Protein AF-A0A6G3SHW0-F1 (afdb_monomer_lite)

pLDDT: mean 88.66, std 10.8, range [52.16, 98.31]

Structure (mmCIF, N/CA/C/O backbone):
data_AF-A0A6G3SHW0-F1
#
_entry.id   AF-A0A6G3SHW0-F1
#
loop_
_atom_site.group_PDB
_atom_site.id
_atom_site.type_symbol
_atom_site.label_atom_id
_atom_site.label_alt_id
_atom_site.label_comp_id
_atom_site.label_asym_id
_atom_site.label_entity_id
_atom_site.label_seq_id
_atom_site.pdbx_PDB_ins_code
_atom_site.Cartn_x
_atom_site.Cartn_y
_atom_site.Cartn_z
_atom_site.occupancy
_atom_site.B_iso_or_equiv
_atom_site.auth_seq_id
_atom_site.auth_comp_id
_atom_site.auth_asym_id
_atom_site.auth_atom_id
_atom_site.pdbx_PDB_model_num
ATOM 1 N N . VAL A 1 1 ? -19.859 37.952 44.958 1.00 61.88 1 VAL A N 1
ATOM 2 C CA . VAL A 1 1 ? -19.741 37.012 46.106 1.00 61.88 1 VAL A CA 1
ATOM 3 C C . VAL A 1 1 ? -21.040 36.245 46.351 1.00 61.88 1 VAL A C 1
ATOM 5 O O . VAL A 1 1 ? -20.977 35.029 46.480 1.00 61.88 1 VAL A O 1
ATOM 8 N N . GLU A 1 2 ? -22.207 36.900 46.342 1.00 81.25 2 GLU A N 1
ATOM 9 C CA . GLU A 1 2 ? -23.506 36.235 46.569 1.00 81.25 2 GLU A CA 1
ATOM 10 C C . GLU A 1 2 ? -23.838 35.118 45.569 1.00 81.25 2 GLU A C 1
ATOM 12 O O . GLU A 1 2 ? -24.255 34.044 45.988 1.00 81.25 2 GLU A O 1
ATOM 17 N N . LEU A 1 3 ? -23.587 35.321 44.267 1.00 82.94 3 LEU A N 1
ATOM 18 C CA . LEU A 1 3 ? -23.857 34.309 43.233 1.00 82.94 3 LEU A CA 1
ATOM 19 C C . LEU A 1 3 ? -23.122 32.985 43.503 1.00 82.94 3 LEU A C 1
ATOM 21 O O . LEU A 1 3 ? -23.743 31.930 43.520 1.00 82.94 3 LEU A O 1
ATOM 25 N N . ARG A 1 4 ? -21.813 33.045 43.781 1.00 82.69 4 ARG A N 1
ATOM 26 C CA . ARG A 1 4 ? -20.991 31.872 44.124 1.00 82.69 4 ARG A CA 1
ATOM 27 C C . ARG A 1 4 ? -21.515 31.162 45.374 1.00 82.69 4 ARG A C 1
ATOM 29 O O . ARG A 1 4 ? -21.564 29.939 45.399 1.00 82.69 4 ARG A O 1
ATOM 36 N N . ASN A 1 5 ? -21.901 31.914 46.407 1.00 85.06 5 ASN A N 1
ATOM 37 C CA . ASN A 1 5 ? -22.416 31.329 47.647 1.00 85.06 5 ASN A CA 1
ATOM 38 C C . ASN A 1 5 ? -23.759 30.617 47.416 1.00 85.06 5 ASN A C 1
ATOM 40 O O . ASN A 1 5 ? -23.917 29.492 47.876 1.00 85.06 5 ASN A O 1
ATOM 44 N N . ARG A 1 6 ? -24.670 31.226 46.644 1.00 88.00 6 ARG A N 1
ATOM 45 C CA . ARG A 1 6 ? -25.955 30.620 46.259 1.00 88.00 6 ARG A CA 1
ATOM 46 C C . ARG A 1 6 ? -25.776 29.378 45.389 1.00 88.00 6 ARG A C 1
ATOM 48 O O . ARG A 1 6 ? -26.471 28.392 45.591 1.00 88.00 6 ARG A O 1
ATOM 55 N N . LEU A 1 7 ? -24.835 29.407 44.444 1.00 87.00 7 LEU A N 1
ATOM 56 C CA . LEU A 1 7 ? -24.515 28.242 43.618 1.00 87.00 7 LEU A CA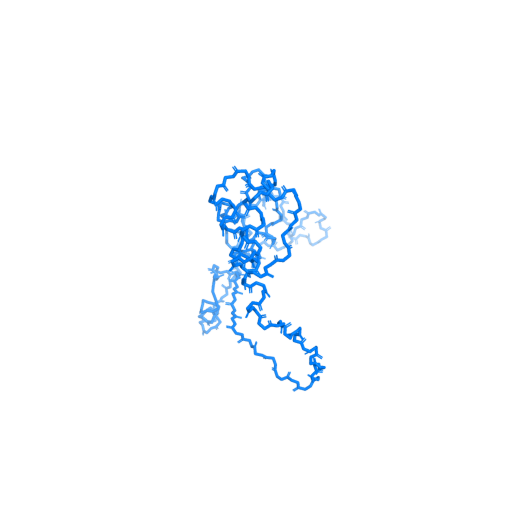 1
ATOM 57 C C . LEU A 1 7 ? -23.928 27.112 44.462 1.00 87.00 7 LEU A C 1
ATOM 59 O O . LEU A 1 7 ? -24.370 25.981 44.326 1.00 87.00 7 LEU A O 1
ATOM 63 N N . ARG A 1 8 ? -23.000 27.407 45.378 1.00 85.44 8 ARG A N 1
ATOM 64 C CA . ARG A 1 8 ? -22.451 26.416 46.314 1.00 85.44 8 ARG A CA 1
ATOM 65 C C . ARG A 1 8 ? -23.540 25.775 47.174 1.00 85.44 8 ARG A C 1
ATOM 67 O O . ARG A 1 8 ? -23.519 24.570 47.372 1.00 85.44 8 ARG A O 1
ATOM 74 N N . GLU A 1 9 ? -24.480 26.568 47.676 1.00 89.31 9 GLU A N 1
ATOM 75 C CA . GLU A 1 9 ? -25.600 26.073 48.483 1.00 89.31 9 GLU A CA 1
ATOM 76 C C . GLU A 1 9 ? -26.558 25.193 47.667 1.00 89.31 9 GLU A C 1
ATOM 78 O O . GLU A 1 9 ? -26.961 24.136 48.135 1.00 89.31 9 GLU A O 1
ATOM 83 N N . ALA A 1 10 ? -26.864 25.581 46.426 1.00 87.25 10 ALA A N 1
ATOM 84 C CA . ALA A 1 10 ? -27.758 24.820 45.555 1.00 87.25 10 ALA A CA 1
ATOM 85 C C . ALA A 1 10 ? -27.124 23.547 44.962 1.00 87.25 10 ALA A C 1
ATOM 87 O O . ALA A 1 10 ? -27.845 22.610 44.634 1.00 87.25 10 ALA A O 1
ATOM 88 N N . THR A 1 11 ? -25.800 23.523 44.781 1.00 85.06 11 THR A N 1
ATOM 89 C CA . THR A 1 11 ? -25.087 22.436 44.078 1.00 85.06 11 THR A CA 1
ATOM 90 C C . THR A 1 11 ? -24.276 21.525 44.995 1.00 85.06 11 THR A C 1
ATOM 92 O O . THR A 1 11 ? -23.943 20.417 44.596 1.00 85.06 11 THR A O 1
ATOM 95 N N . GLY A 1 12 ? -23.916 21.975 46.201 1.00 83.56 12 GLY A N 1
ATOM 96 C CA . GLY A 1 12 ? -23.005 21.256 47.100 1.00 83.56 12 GLY A CA 1
ATOM 97 C C . GLY A 1 12 ? -21.527 21.273 46.674 1.00 83.56 12 GLY A C 1
ATOM 98 O O . GLY A 1 12 ? -20.680 20.772 47.413 1.00 83.56 12 GLY A O 1
ATOM 99 N N . LEU A 1 13 ? -21.190 21.876 45.527 1.00 85.56 13 LEU A N 1
ATOM 100 C CA . LEU A 1 13 ? -19.836 21.880 44.963 1.00 85.56 13 LEU A CA 1
ATOM 101 C C . LEU A 1 13 ? -18.905 22.886 45.660 1.00 85.56 13 LEU A C 1
ATOM 103 O O . LEU A 1 13 ? -19.304 23.994 46.033 1.00 85.56 13 LEU A O 1
ATOM 107 N N . LYS A 1 14 ? -17.616 22.547 45.787 1.00 84.94 14 LYS A N 1
ATOM 108 C CA . LYS A 1 14 ? -16.583 23.474 46.287 1.00 84.94 14 LYS A CA 1
ATOM 109 C C . LYS A 1 14 ? -16.142 24.432 45.178 1.00 84.94 14 LYS A C 1
ATOM 111 O O . LYS A 1 14 ? -15.153 24.205 44.499 1.00 84.94 14 LYS A O 1
ATOM 116 N N . LEU A 1 15 ? -16.870 25.535 45.027 1.00 85.19 15 LEU A N 1
ATOM 117 C CA . LEU A 1 15 ? -16.622 26.506 43.958 1.00 85.19 15 LEU A CA 1
ATOM 118 C C . LEU A 1 15 ? -15.471 27.488 44.278 1.00 85.19 15 LEU A C 1
ATOM 120 O O . LEU A 1 15 ? -15.489 28.105 45.355 1.00 85.19 15 LEU A O 1
ATOM 124 N N . PRO A 1 16 ? -14.517 27.711 43.348 1.00 84.56 16 PRO A N 1
ATOM 125 C CA . PRO A 1 16 ? -13.401 28.628 43.554 1.00 84.56 16 PRO A CA 1
ATOM 126 C C . PRO A 1 16 ? -13.863 30.091 43.649 1.00 84.56 16 PRO A C 1
ATOM 128 O O . PRO A 1 16 ? -14.899 30.485 43.100 1.00 84.56 16 PRO A O 1
ATOM 131 N N . PRO A 1 17 ? -13.110 30.955 44.353 1.00 83.44 17 PRO A N 1
ATOM 132 C CA . PRO A 1 17 ? -13.479 32.356 44.515 1.00 83.44 17 PRO A CA 1
ATOM 133 C C . PRO A 1 17 ? -13.387 33.171 43.217 1.00 83.44 17 PRO A C 1
ATOM 135 O O . PRO A 1 17 ? -14.028 34.218 43.136 1.00 83.44 17 PRO A O 1
ATOM 138 N N . THR A 1 18 ? -12.650 32.676 42.221 1.00 88.25 18 THR A N 1
ATOM 139 C CA . THR A 1 18 ? -12.423 33.292 40.906 1.00 88.25 18 THR A CA 1
ATOM 140 C C . THR A 1 18 ? -13.447 32.887 39.845 1.00 88.25 18 THR A C 1
ATOM 142 O O . THR A 1 18 ? -13.432 33.443 38.757 1.00 88.25 18 THR A O 1
ATOM 145 N N . LEU A 1 19 ? -14.406 32.015 40.178 1.00 86.44 19 LEU A N 1
ATOM 146 C CA . LEU A 1 19 ? -15.365 31.391 39.253 1.00 86.44 19 LEU A CA 1
ATOM 147 C C . LEU A 1 19 ? -16.040 32.350 38.252 1.00 86.44 19 LEU A C 1
ATOM 149 O O . LEU A 1 19 ? -16.234 32.001 37.095 1.00 86.44 19 LEU A O 1
ATOM 153 N N . VAL A 1 20 ? -16.407 33.562 38.678 1.00 83.44 20 VAL A N 1
ATOM 154 C CA . VAL A 1 20 ? -17.072 34.547 37.799 1.00 83.44 20 VAL A CA 1
ATOM 155 C C . VAL A 1 20 ? -16.100 35.184 36.797 1.00 83.44 20 VAL A C 1
ATOM 157 O O . VAL A 1 20 ? -16.524 35.639 35.740 1.00 83.44 20 VAL A O 1
ATOM 160 N N . PHE A 1 21 ? -14.807 35.219 37.115 1.00 83.56 21 PHE A N 1
ATOM 161 C CA . PHE A 1 21 ? -13.761 35.712 36.221 1.00 83.56 21 PHE A CA 1
ATOM 162 C C . PHE A 1 21 ? -13.328 34.638 35.224 1.00 83.56 21 PHE A C 1
ATOM 164 O O . PHE A 1 21 ? -13.155 34.943 34.048 1.00 83.56 21 PHE A O 1
ATOM 171 N N . ASP A 1 22 ? -13.228 33.390 35.680 1.00 84.62 22 ASP A N 1
ATOM 172 C CA . ASP A 1 22 ? -12.820 32.257 34.842 1.00 84.62 22 ASP A CA 1
ATOM 173 C C . ASP A 1 22 ? -13.936 31.858 33.858 1.00 84.62 22 ASP A C 1
ATOM 175 O O . ASP A 1 22 ? -13.676 31.449 32.726 1.00 84.62 22 ASP A O 1
ATOM 179 N N . TYR A 1 23 ? -15.198 32.053 34.260 1.00 88.81 23 TYR A N 1
ATOM 180 C CA . TYR A 1 23 ? -16.385 31.701 33.481 1.00 88.81 23 TYR A CA 1
ATOM 181 C C . TYR A 1 23 ? -17.344 32.900 33.369 1.00 88.81 23 TYR A C 1
ATOM 183 O O . TYR A 1 23 ? -18.402 32.929 34.006 1.00 88.81 23 TYR A O 1
ATOM 191 N N . PRO A 1 24 ? -17.002 33.906 32.540 1.00 88.00 24 PRO A N 1
ATOM 192 C CA . PRO A 1 24 ? -17.648 35.220 32.556 1.00 88.00 24 PRO A CA 1
ATOM 193 C C . PRO A 1 24 ? -19.046 35.251 31.926 1.00 88.00 24 PRO A C 1
ATOM 195 O O . PRO A 1 24 ? -19.712 36.284 31.966 1.00 88.00 24 PRO A O 1
ATOM 198 N N . SER A 1 25 ? -19.514 34.143 31.339 1.00 91.19 25 SER A N 1
ATOM 199 C CA . SER A 1 25 ? -20.871 34.044 30.796 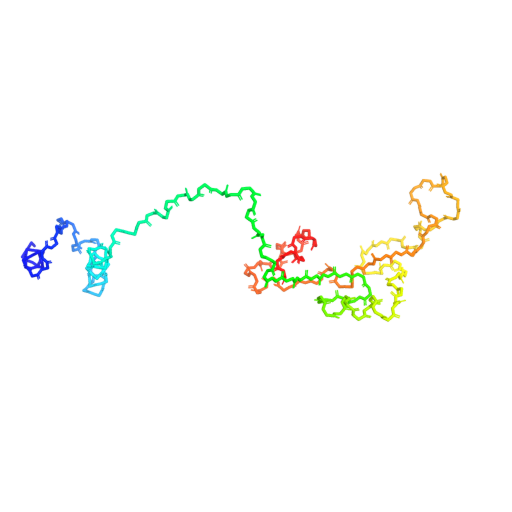1.00 91.19 25 SER A CA 1
ATOM 200 C C . SER A 1 25 ? -21.680 32.951 31.499 1.00 91.19 25 SER A C 1
ATOM 202 O O . SER A 1 25 ? -21.126 31.896 31.822 1.00 91.19 25 SER A O 1
ATOM 204 N N . PRO A 1 26 ? -23.005 33.140 31.673 1.00 86.56 26 PRO A N 1
ATOM 205 C CA . PRO A 1 26 ? -23.869 32.133 32.292 1.00 86.56 26 PRO A CA 1
ATOM 206 C C . PRO A 1 26 ? -23.790 30.765 31.610 1.00 86.56 26 PRO A C 1
ATOM 208 O O . PRO A 1 26 ? -23.870 29.736 32.271 1.00 86.56 26 PRO A O 1
ATOM 211 N N . LEU A 1 27 ? -23.608 30.749 30.287 1.00 89.50 27 LEU A N 1
ATOM 212 C CA . LEU A 1 27 ? -23.570 29.525 29.494 1.00 89.50 27 LEU A CA 1
ATOM 213 C C . LEU A 1 27 ? -22.255 28.761 29.694 1.00 89.50 27 LEU A C 1
ATOM 215 O O . LEU A 1 27 ? -22.268 27.543 29.857 1.00 89.50 27 LEU A O 1
ATOM 219 N N . VAL A 1 28 ? -21.128 29.476 29.735 1.00 88.56 28 VAL A N 1
ATOM 220 C CA . VAL A 1 28 ? -19.820 28.885 30.051 1.00 88.56 28 VAL A CA 1
ATOM 221 C C . VAL A 1 28 ? -19.814 28.357 31.489 1.00 88.56 28 VAL A C 1
ATOM 223 O O . VAL A 1 28 ? -19.392 27.227 31.719 1.00 88.56 28 VAL A O 1
ATOM 226 N N . LEU A 1 29 ? -20.379 29.114 32.432 1.00 89.25 29 LEU A N 1
ATOM 227 C CA . LEU A 1 29 ? -20.505 28.685 33.821 1.00 89.25 29 LEU A CA 1
ATOM 228 C C . LEU A 1 29 ? -21.403 27.445 33.975 1.00 89.25 29 LEU A C 1
ATOM 230 O O . LEU A 1 29 ? -21.065 26.530 34.719 1.00 89.25 29 LEU A O 1
ATOM 234 N N . ALA A 1 30 ? -22.523 27.372 33.255 1.00 89.31 30 ALA A N 1
ATOM 235 C CA . ALA A 1 30 ? -23.410 26.209 33.289 1.00 89.31 30 ALA A CA 1
ATOM 236 C C . ALA A 1 30 ? -22.748 24.940 32.728 1.00 89.31 30 ALA A C 1
ATOM 238 O O . ALA A 1 30 ? -22.987 23.850 33.244 1.00 89.31 30 ALA A O 1
ATOM 239 N N . ARG A 1 31 ? -21.908 25.068 31.691 1.00 88.06 31 ARG A N 1
ATOM 240 C CA . ARG A 1 31 ? -21.121 23.942 31.160 1.00 88.06 31 ARG A CA 1
ATOM 241 C C . ARG A 1 31 ? -20.075 23.466 32.159 1.00 88.06 31 ARG A C 1
ATOM 243 O O . ARG A 1 31 ? -19.970 22.266 32.367 1.00 88.06 31 ARG A O 1
ATOM 250 N N . TYR A 1 32 ? -19.364 24.398 32.790 1.00 87.12 32 TYR A N 1
ATOM 251 C CA . TYR A 1 32 ? -18.400 24.079 33.839 1.00 87.12 32 T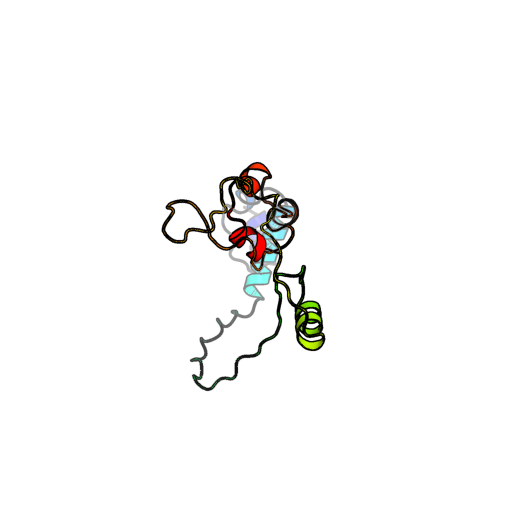YR A CA 1
ATOM 252 C C . TYR A 1 32 ? -19.062 23.312 34.994 1.00 87.12 32 TYR A C 1
ATOM 254 O O . TYR A 1 32 ? -18.630 22.218 35.335 1.00 87.12 32 TYR A O 1
ATOM 262 N N . LEU A 1 33 ? -20.186 23.819 35.515 1.00 88.88 33 LEU A N 1
ATOM 263 C CA . LEU A 1 33 ? -20.919 23.150 36.593 1.00 88.88 33 LEU A CA 1
ATOM 264 C C . LEU A 1 33 ? -21.433 21.760 36.189 1.00 88.88 33 LEU A C 1
ATOM 266 O O . LEU A 1 33 ? -21.468 20.871 37.029 1.00 88.88 33 LEU A O 1
ATOM 270 N N . ARG A 1 34 ? -21.824 21.557 34.923 1.00 87.69 34 ARG A N 1
ATOM 271 C CA . ARG A 1 34 ? -22.228 20.236 34.418 1.00 87.69 34 ARG A CA 1
ATOM 272 C C . ARG A 1 34 ? -21.066 19.241 34.425 1.00 87.69 34 ARG A C 1
ATOM 274 O O . ARG A 1 34 ? -21.269 18.129 34.884 1.00 87.69 34 ARG A O 1
ATOM 281 N N . GLY A 1 35 ? -19.876 19.657 33.988 1.00 83.62 35 GLY A N 1
ATOM 282 C CA . GLY A 1 35 ? -18.678 18.811 34.031 1.00 83.62 35 GLY A CA 1
ATOM 283 C C . GLY A 1 35 ? -18.322 18.376 35.454 1.00 83.62 35 GLY A C 1
ATOM 284 O O . GLY A 1 35 ? -18.082 17.201 35.687 1.00 83.62 35 GLY A O 1
ATOM 285 N N . GLU A 1 36 ? -18.405 19.290 36.422 1.00 85.56 36 GLU A N 1
ATOM 286 C CA . GLU A 1 36 ? -18.169 18.973 37.840 1.00 85.56 36 GLU A CA 1
ATOM 287 C C . GLU A 1 36 ? -19.197 17.972 38.399 1.00 85.56 36 GLU A C 1
ATOM 289 O O . GLU A 1 36 ? -18.864 17.128 39.225 1.00 85.56 36 GLU A O 1
ATOM 294 N N . PHE A 1 37 ? -20.457 18.028 37.951 1.00 82.06 37 PHE A N 1
ATOM 295 C CA . PHE A 1 37 ? -21.457 17.021 38.322 1.00 82.06 37 PHE A CA 1
ATOM 296 C C . PHE A 1 37 ? -21.221 15.673 37.642 1.00 82.06 37 PHE A C 1
ATOM 298 O O . PHE A 1 37 ? -21.426 14.644 38.281 1.00 82.06 37 PHE A O 1
ATOM 305 N N . ASP A 1 38 ? -20.797 15.675 36.379 1.00 75.62 38 ASP A N 1
ATOM 306 C CA . ASP A 1 38 ? -20.491 14.456 35.633 1.00 75.62 38 ASP A CA 1
ATOM 307 C C . ASP A 1 38 ? -19.244 13.755 36.206 1.00 75.62 38 ASP A C 1
ATOM 309 O O . ASP A 1 38 ? -19.221 12.531 36.264 1.00 75.62 38 ASP A O 1
ATOM 313 N N . GLU A 1 39 ? -18.257 14.495 36.725 1.00 66.75 39 GLU A N 1
ATOM 314 C CA . GLU A 1 39 ? -17.096 13.934 37.439 1.00 66.75 39 GLU A CA 1
ATOM 315 C C . GLU A 1 39 ? -17.457 13.344 38.810 1.00 66.75 39 GLU A C 1
ATOM 317 O O . GLU A 1 39 ? -16.886 12.337 39.217 1.00 66.75 39 GLU A O 1
ATOM 322 N N . VAL A 1 40 ? -18.425 13.933 39.521 1.00 61.88 40 VAL A N 1
ATOM 323 C CA . VAL A 1 40 ? -18.921 13.397 40.804 1.00 61.88 40 VAL A CA 1
ATOM 324 C C . VAL A 1 40 ? -19.871 12.207 40.597 1.00 61.88 40 VAL A C 1
ATOM 326 O O . VAL A 1 40 ? -19.987 11.351 41.473 1.00 61.88 40 VAL A O 1
ATOM 329 N N . ALA A 1 41 ? -20.575 12.159 39.461 1.00 58.81 41 ALA A N 1
ATOM 330 C CA . ALA A 1 41 ? -21.501 11.085 39.098 1.00 58.81 41 ALA A CA 1
ATOM 331 C C . ALA A 1 41 ? -20.836 9.940 38.323 1.00 58.81 41 ALA A C 1
ATOM 333 O O . ALA A 1 41 ? -21.398 8.843 38.262 1.00 58.81 41 ALA A O 1
ATOM 334 N N . ALA A 1 42 ? -19.661 10.173 37.739 1.00 52.59 42 ALA A N 1
ATOM 335 C CA . ALA A 1 42 ? -18.847 9.105 37.200 1.00 52.59 42 ALA A CA 1
ATOM 336 C C . ALA A 1 42 ? -18.466 8.178 38.366 1.00 52.59 42 ALA A C 1
ATOM 338 O O . ALA A 1 42 ? -17.876 8.650 39.343 1.00 52.59 42 ALA A O 1
ATOM 339 N N . PRO A 1 43 ? -18.779 6.867 38.311 1.00 55.84 43 PRO A N 1
ATOM 340 C CA . PRO A 1 43 ? -18.042 5.936 39.152 1.00 55.84 43 PRO A CA 1
ATOM 341 C C . PRO A 1 43 ? -16.561 6.193 38.870 1.00 55.84 43 PRO A C 1
ATOM 343 O O . PRO A 1 43 ? -16.219 6.411 37.703 1.00 55.84 43 PRO A O 1
ATOM 346 N N . GLU A 1 44 ? -15.710 6.220 39.905 1.00 53.25 44 GLU A N 1
ATOM 347 C CA . GLU A 1 44 ? -14.260 6.140 39.713 1.00 53.25 44 GLU A CA 1
ATOM 348 C C . GLU A 1 44 ? -14.046 5.063 38.660 1.00 53.25 44 GLU A C 1
ATOM 350 O O . GLU A 1 44 ? -14.365 3.897 38.900 1.00 53.25 44 GLU A O 1
ATOM 355 N N . ALA A 1 45 ? -13.671 5.476 37.447 1.00 52.16 45 ALA A N 1
ATOM 356 C CA . ALA A 1 45 ? -13.452 4.540 36.373 1.00 52.16 45 ALA A CA 1
ATOM 357 C C . ALA A 1 45 ? -12.322 3.669 36.892 1.00 52.16 45 ALA A C 1
ATOM 359 O O . ALA A 1 45 ? -11.194 4.148 37.023 1.00 52.16 45 ALA A O 1
ATOM 360 N N . GLU A 1 46 ? -12.656 2.442 37.297 1.00 53.91 46 GLU A N 1
ATOM 361 C CA . GLU A 1 46 ? -11.676 1.445 37.669 1.00 53.91 46 GLU A CA 1
ATOM 362 C C . GLU A 1 46 ? -10.711 1.407 36.497 1.00 53.91 46 GLU A C 1
ATOM 364 O O . GLU A 1 46 ? -11.061 0.968 35.399 1.00 53.91 46 GLU A O 1
ATOM 369 N N . THR A 1 47 ? -9.522 1.975 36.703 1.00 56.03 47 THR A N 1
ATOM 370 C CA . THR A 1 47 ? -8.406 1.810 35.784 1.00 56.03 47 THR A CA 1
ATOM 371 C C . THR A 1 47 ? -8.361 0.313 35.528 1.00 56.03 47 THR A C 1
ATOM 373 O O . THR A 1 47 ? -8.192 -0.413 36.514 1.00 56.03 47 THR A O 1
ATOM 376 N N . PRO A 1 48 ? -8.611 -0.170 34.294 1.00 61.09 48 PRO A N 1
ATOM 377 C CA . PRO A 1 48 ? -8.709 -1.597 34.061 1.00 61.09 48 PRO A CA 1
ATOM 378 C C . PRO A 1 48 ? -7.419 -2.194 34.593 1.00 61.09 48 PRO A C 1
ATOM 380 O O . PRO A 1 48 ? -6.328 -1.803 34.166 1.00 61.09 48 PRO A O 1
ATOM 383 N N . ALA A 1 49 ? -7.546 -3.034 35.623 1.00 61.97 49 ALA A N 1
ATOM 384 C CA . ALA A 1 49 ? -6.399 -3.696 36.206 1.00 61.97 49 ALA A CA 1
ATOM 385 C C . ALA A 1 49 ? -5.678 -4.372 35.044 1.00 61.97 49 ALA A C 1
ATOM 387 O O . ALA A 1 49 ? -6.313 -5.095 34.275 1.00 61.97 49 ALA A O 1
ATOM 388 N N . ALA A 1 50 ? -4.392 -4.062 34.865 1.00 62.28 50 ALA A N 1
ATOM 389 C CA . ALA A 1 50 ? -3.596 -4.661 33.810 1.00 62.28 50 ALA A CA 1
ATOM 390 C C . ALA A 1 50 ? -3.624 -6.175 34.028 1.00 62.28 50 ALA A C 1
ATOM 392 O O . ALA A 1 50 ? -2.971 -6.697 34.934 1.00 62.28 50 ALA A O 1
ATOM 393 N N . VAL A 1 51 ? -4.461 -6.860 33.254 1.00 67.94 51 VAL A N 1
ATOM 394 C CA . VAL A 1 51 ? -4.555 -8.311 33.282 1.00 67.94 51 VAL A CA 1
ATOM 395 C C . VAL A 1 51 ? -3.208 -8.796 32.769 1.00 67.94 51 VAL A C 1
ATOM 397 O O . VAL A 1 51 ? -2.759 -8.363 31.706 1.00 67.94 51 VAL A O 1
ATOM 400 N N . ALA A 1 52 ? -2.510 -9.611 33.558 1.00 70.12 52 ALA A N 1
ATOM 401 C CA . ALA A 1 52 ? -1.288 -10.239 33.083 1.00 70.12 52 ALA A CA 1
ATOM 402 C C . ALA A 1 52 ? -1.657 -11.056 31.839 1.00 70.12 52 ALA A C 1
ATOM 404 O O . ALA A 1 52 ? -2.502 -11.944 31.936 1.00 70.12 52 ALA A O 1
ATOM 405 N N . ALA A 1 53 ? -1.085 -10.696 30.688 1.00 72.38 53 ALA A N 1
ATOM 406 C CA . ALA A 1 53 ? -1.354 -11.385 29.435 1.00 72.38 53 ALA A CA 1
ATOM 407 C C . ALA A 1 53 ? -0.945 -12.854 29.583 1.00 72.38 53 ALA A C 1
ATOM 409 O O . ALA A 1 53 ? 0.199 -13.146 29.947 1.00 72.38 53 ALA A O 1
ATOM 410 N N . ASP A 1 54 ? -1.888 -13.759 29.337 1.00 84.00 54 ASP A N 1
ATOM 411 C CA . ASP A 1 54 ? -1.592 -15.179 29.238 1.00 84.00 54 ASP A CA 1
ATOM 412 C C . ASP A 1 54 ? -0.827 -15.404 27.930 1.00 84.00 54 ASP A C 1
ATOM 414 O O . ASP A 1 54 ? -1.262 -14.996 26.854 1.00 84.00 54 ASP A O 1
ATOM 418 N N . THR A 1 55 ? 0.350 -16.021 28.012 1.00 86.50 55 THR A N 1
ATOM 419 C CA . THR A 1 55 ? 1.160 -16.321 26.827 1.00 86.50 55 THR A CA 1
ATOM 420 C C . THR A 1 55 ? 0.482 -17.315 25.888 1.00 86.50 55 THR A C 1
ATOM 422 O O . THR A 1 55 ? 0.838 -17.352 24.712 1.00 86.50 55 THR A O 1
ATOM 425 N N . ASP A 1 56 ? -0.491 -18.080 26.388 1.00 90.44 56 ASP A N 1
ATOM 426 C CA . ASP A 1 56 ? -1.293 -19.015 25.599 1.00 90.44 56 ASP A CA 1
ATOM 427 C C . ASP A 1 56 ? -2.632 -18.405 25.131 1.00 90.44 56 ASP A C 1
ATOM 429 O O . ASP A 1 56 ? -3.486 -19.115 24.593 1.00 90.44 56 ASP A O 1
ATOM 433 N N . GLU A 1 57 ? -2.831 -17.090 25.292 1.00 91.75 57 GLU A N 1
ATOM 434 C CA . GLU A 1 57 ? -4.043 -16.405 24.837 1.00 91.75 57 GLU A CA 1
ATOM 435 C C . GLU A 1 57 ? -4.133 -16.375 23.295 1.00 91.75 57 GLU A C 1
ATOM 437 O O . GLU A 1 57 ? -3.248 -15.835 22.621 1.00 91.75 57 GLU A O 1
ATOM 442 N N . PRO A 1 58 ? -5.212 -16.911 22.690 1.00 91.88 58 PRO A N 1
ATOM 443 C CA . PRO A 1 58 ? -5.402 -16.840 21.245 1.00 91.88 58 PRO A CA 1
ATOM 444 C C . PRO A 1 58 ? -5.622 -15.400 20.758 1.00 91.88 58 PRO A C 1
ATOM 446 O O . PRO A 1 58 ? -6.511 -14.700 21.241 1.00 91.88 58 PRO A O 1
ATOM 449 N N . LEU A 1 59 ? -4.881 -14.979 19.727 1.00 91.38 59 LEU A N 1
ATOM 450 C CA . LEU A 1 59 ? -5.052 -13.664 19.101 1.00 91.38 59 LEU A CA 1
ATOM 451 C C . LEU A 1 59 ? -6.061 -13.719 17.951 1.00 91.38 59 LEU A C 1
ATOM 453 O O . LEU A 1 59 ? -5.898 -14.468 16.985 1.00 91.38 59 LEU A O 1
ATOM 457 N N . ALA A 1 60 ? -7.091 -12.880 18.029 1.00 95.50 60 ALA A N 1
ATOM 458 C CA . ALA A 1 60 ? -8.081 -12.745 16.971 1.00 95.50 60 ALA A CA 1
ATOM 459 C C . ALA A 1 60 ? -7.589 -11.801 15.861 1.00 95.50 60 ALA A C 1
ATOM 461 O O . ALA A 1 60 ? -7.279 -10.636 16.108 1.00 95.50 60 ALA A O 1
ATOM 462 N N . ILE A 1 61 ? -7.595 -12.279 14.615 1.00 95.44 61 ILE A N 1
ATOM 463 C CA . ILE A 1 61 ? -7.435 -11.431 13.426 1.00 95.44 61 ILE A CA 1
ATOM 464 C C . ILE A 1 61 ? -8.823 -10.906 13.051 1.00 95.44 61 ILE A C 1
ATOM 466 O O . ILE A 1 61 ? -9.656 -11.652 12.543 1.00 95.44 61 ILE A O 1
ATOM 470 N N . VAL A 1 62 ? -9.086 -9.629 13.333 1.00 96.88 62 VAL A N 1
ATOM 471 C CA . VAL A 1 62 ? -10.419 -9.013 13.159 1.00 96.88 62 VAL A CA 1
ATOM 472 C C . VAL A 1 62 ? -10.587 -8.244 11.845 1.00 96.88 62 VAL A C 1
ATOM 474 O O . VAL A 1 62 ? -11.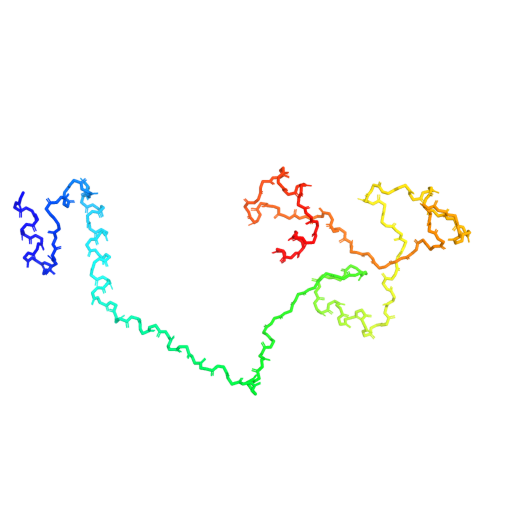700 -7.858 11.499 1.00 96.88 62 VAL A O 1
ATOM 477 N N . GLY A 1 63 ? -9.501 -8.020 11.104 1.00 96.44 63 GLY A N 1
ATOM 478 C CA . GLY A 1 63 ? -9.515 -7.281 9.845 1.00 96.44 63 GLY A CA 1
ATOM 479 C C . GLY A 1 63 ? -8.232 -7.483 9.046 1.00 96.44 63 GLY A C 1
ATOM 480 O O . GLY A 1 63 ? -7.201 -7.867 9.596 1.00 96.44 63 GLY A O 1
ATOM 481 N N . MET A 1 64 ? -8.315 -7.244 7.737 1.00 96.88 64 MET A N 1
ATOM 482 C CA . MET A 1 64 ? -7.202 -7.352 6.794 1.00 96.88 64 MET A CA 1
ATOM 483 C C . MET A 1 64 ? -7.350 -6.288 5.703 1.00 96.88 64 MET A C 1
ATOM 485 O O . MET A 1 64 ? -8.458 -6.027 5.239 1.00 96.88 64 MET A O 1
ATOM 489 N N . ALA A 1 65 ? -6.232 -5.720 5.263 1.00 96.25 65 ALA A N 1
ATOM 490 C CA . ALA A 1 65 ? -6.143 -4.823 4.116 1.00 96.25 65 ALA A CA 1
ATOM 491 C C . ALA A 1 65 ? -4.809 -5.069 3.403 1.00 96.25 65 ALA A C 1
ATOM 493 O O . ALA A 1 65 ? -3.826 -5.450 4.041 1.00 96.25 65 ALA A O 1
ATOM 494 N N . CYS A 1 66 ? -4.767 -4.889 2.082 1.00 95.44 66 CYS A N 1
ATOM 495 C CA . CYS A 1 66 ? -3.529 -5.034 1.324 1.00 95.44 66 CYS A CA 1
ATOM 496 C C . CYS A 1 66 ? -3.528 -4.211 0.032 1.00 95.44 66 CYS A C 1
ATOM 498 O O . CYS A 1 66 ? -4.567 -3.951 -0.581 1.00 95.44 66 CYS A O 1
ATOM 500 N N . ARG A 1 67 ? -2.319 -3.865 -0.410 1.00 96.56 67 ARG A N 1
ATOM 501 C CA . ARG A 1 67 ? -2.004 -3.375 -1.753 1.00 96.56 67 ARG A CA 1
ATOM 502 C C . ARG A 1 67 ? -0.887 -4.256 -2.290 1.00 96.56 67 ARG A C 1
ATOM 504 O O . ARG A 1 67 ? 0.154 -4.363 -1.648 1.00 96.56 67 ARG A O 1
ATOM 511 N N . LEU A 1 68 ? -1.118 -4.926 -3.414 1.00 96.94 68 LEU A N 1
ATOM 512 C CA . LEU A 1 68 ? -0.185 -5.899 -3.989 1.00 96.94 68 LEU A CA 1
ATOM 513 C C . LEU A 1 68 ? -0.068 -5.711 -5.516 1.00 96.94 68 LEU A C 1
ATOM 515 O O . LEU A 1 68 ? -0.905 -5.027 -6.120 1.00 96.94 68 LEU A O 1
ATOM 519 N N . PRO A 1 69 ? 0.977 -6.275 -6.156 1.00 97.50 69 PRO A N 1
ATOM 520 C CA . PRO A 1 69 ? 1.101 -6.285 -7.612 1.00 97.50 69 PRO A CA 1
ATOM 521 C C . PRO A 1 69 ? -0.123 -6.885 -8.314 1.00 97.50 69 PRO A C 1
ATOM 523 O O . PRO A 1 69 ? -0.943 -7.568 -7.701 1.00 97.50 69 PRO A O 1
ATOM 526 N N . GLY A 1 70 ? -0.273 -6.603 -9.609 1.00 94.69 70 GLY A N 1
ATOM 527 C CA . GLY A 1 70 ? -1.453 -7.029 -10.374 1.00 94.69 70 GLY A CA 1
ATOM 528 C C . GLY A 1 70 ? -2.706 -6.184 -10.110 1.00 94.69 70 GLY A C 1
ATOM 529 O O . GLY A 1 70 ? -3.792 -6.531 -10.559 1.00 94.69 70 GLY A O 1
ATOM 530 N N . GLY A 1 71 ? -2.562 -5.050 -9.412 1.00 94.88 71 GLY A N 1
ATOM 531 C CA . GLY A 1 71 ? -3.666 -4.126 -9.136 1.00 94.88 71 GLY A CA 1
ATOM 532 C C . GLY A 1 71 ? -4.569 -4.561 -7.983 1.00 94.88 71 GLY A C 1
ATOM 533 O O . GLY A 1 71 ? -5.692 -4.082 -7.890 1.00 94.88 71 GLY A O 1
ATOM 534 N N . VAL A 1 72 ? -4.084 -5.448 -7.114 1.00 97.19 72 VAL A N 1
ATOM 535 C CA . VAL A 1 72 ? -4.825 -5.935 -5.951 1.00 97.19 72 VAL A CA 1
ATOM 536 C C . VAL A 1 72 ? -4.879 -4.864 -4.867 1.00 97.19 72 VAL A C 1
ATOM 538 O O . VAL A 1 72 ? -3.852 -4.402 -4.364 1.00 97.19 72 VAL A O 1
ATOM 541 N N . THR A 1 73 ? -6.097 -4.514 -4.476 1.00 96.44 73 THR A N 1
ATOM 542 C CA . THR A 1 73 ? -6.424 -3.497 -3.472 1.00 96.44 73 THR A CA 1
ATOM 543 C C . THR A 1 73 ? -7.242 -4.046 -2.297 1.00 96.44 73 THR A C 1
ATOM 545 O O . THR A 1 73 ? -7.604 -3.301 -1.387 1.00 96.44 73 THR A O 1
ATOM 548 N N . SER A 1 74 ? -7.520 -5.352 -2.266 1.00 97.06 74 SER A N 1
ATOM 549 C CA . SER A 1 74 ? -8.261 -5.990 -1.172 1.00 97.06 74 SER A CA 1
ATOM 550 C C . SER A 1 74 ? -7.874 -7.461 -0.965 1.00 97.06 74 SER A C 1
ATOM 552 O O . SER A 1 74 ? -7.390 -8.105 -1.902 1.00 97.06 74 SER A O 1
ATOM 554 N N . PRO A 1 75 ? -8.124 -8.031 0.232 1.00 97.94 75 PRO A N 1
ATOM 555 C CA . PRO A 1 75 ? -7.935 -9.461 0.482 1.00 97.94 75 PRO A CA 1
ATOM 556 C C . PRO A 1 75 ? -8.749 -10.365 -0.458 1.00 97.94 75 PRO A C 1
ATOM 558 O O . PRO A 1 75 ? -8.264 -11.415 -0.872 1.00 97.94 75 PRO A O 1
ATOM 561 N N . ASP A 1 76 ? -9.960 -9.953 -0.843 1.00 98.06 76 ASP A N 1
ATOM 562 C CA . ASP A 1 76 ? -10.787 -10.680 -1.814 1.00 98.06 76 ASP A CA 1
ATOM 563 C C . ASP A 1 76 ? -10.158 -10.715 -3.212 1.00 98.06 76 ASP A C 1
ATOM 565 O O . ASP A 1 76 ? -10.235 -11.724 -3.916 1.00 98.06 76 ASP A O 1
ATOM 569 N N . GLU A 1 77 ? -9.526 -9.620 -3.636 1.00 98.00 77 GLU A N 1
ATOM 570 C CA . GLU A 1 77 ? -8.798 -9.567 -4.907 1.00 98.00 77 GLU A CA 1
ATOM 571 C C . GLU A 1 77 ? -7.517 -10.399 -4.863 1.00 98.00 77 GLU A C 1
ATOM 573 O O . GLU A 1 77 ? -7.219 -11.091 -5.835 1.00 98.00 77 GLU A O 1
ATOM 578 N N . LEU A 1 78 ? -6.807 -10.408 -3.728 1.00 97.94 78 LEU A N 1
ATOM 579 C CA . LEU A 1 78 ? -5.683 -11.320 -3.508 1.00 97.94 78 LEU A CA 1
ATOM 580 C C . LEU A 1 78 ? -6.135 -12.777 -3.648 1.00 97.94 78 LEU A C 1
ATOM 582 O O . LEU A 1 78 ? -5.491 -13.561 -4.342 1.00 97.94 78 LEU A O 1
ATOM 586 N N . TRP A 1 79 ? -7.254 -13.135 -3.015 1.00 98.06 79 TRP A N 1
ATOM 587 C CA . TRP A 1 79 ? -7.789 -14.488 -3.093 1.00 98.06 79 TRP A CA 1
ATOM 588 C C . TRP A 1 79 ? -8.087 -14.902 -4.536 1.00 98.06 79 TRP A C 1
ATOM 590 O O . TRP A 1 79 ? -7.676 -15.984 -4.948 1.00 98.06 79 TRP A O 1
ATOM 600 N N . LYS A 1 80 ? -8.743 -14.037 -5.319 1.00 98.19 80 LYS A N 1
ATOM 601 C CA . LYS A 1 80 ? -9.018 -14.298 -6.742 1.00 98.19 80 LYS A CA 1
ATOM 602 C C . LYS A 1 80 ? -7.735 -14.489 -7.543 1.00 98.19 80 LYS A C 1
ATOM 604 O O . LYS A 1 80 ? -7.620 -15.478 -8.252 1.00 98.19 80 LYS A O 1
ATOM 609 N N . LEU A 1 81 ? -6.755 -13.599 -7.377 1.00 97.75 81 LEU A N 1
ATOM 610 C CA . LEU A 1 81 ? -5.470 -13.674 -8.076 1.00 97.75 81 LEU A CA 1
ATOM 611 C C . LEU A 1 81 ? -4.779 -15.025 -7.846 1.00 97.75 81 LEU A C 1
ATOM 613 O O . LEU A 1 81 ? -4.324 -15.660 -8.796 1.00 97.75 81 LEU A O 1
ATOM 617 N N . VAL A 1 82 ? -4.745 -15.484 -6.591 1.00 97.62 82 VAL A N 1
ATOM 618 C CA . VAL A 1 82 ? -4.137 -16.769 -6.220 1.00 97.62 82 VAL A CA 1
ATOM 619 C C . VAL A 1 82 ? -4.968 -17.949 -6.722 1.00 97.62 82 VAL A C 1
ATOM 621 O O . VAL A 1 82 ? -4.404 -18.896 -7.267 1.00 97.62 82 VAL A O 1
ATOM 624 N N . ALA A 1 83 ? -6.291 -17.905 -6.554 1.00 98.31 83 ALA A N 1
ATOM 625 C CA . ALA A 1 83 ? -7.192 -18.972 -6.985 1.00 98.31 83 ALA A CA 1
ATOM 626 C C . ALA A 1 83 ? -7.170 -19.174 -8.509 1.00 98.31 83 ALA A C 1
ATOM 628 O O . ALA A 1 83 ? -7.215 -20.311 -8.976 1.00 98.31 83 ALA A O 1
ATOM 629 N N . ASP A 1 84 ? -7.042 -18.082 -9.263 1.00 98.12 84 ASP A N 1
ATOM 630 C CA . ASP A 1 84 ? -6.955 -18.086 -10.723 1.00 98.12 84 ASP A CA 1
ATOM 631 C C . ASP A 1 84 ? -5.519 -18.344 -11.229 1.00 98.12 84 ASP A C 1
ATOM 633 O O . ASP A 1 84 ? -5.309 -18.512 -12.431 1.00 98.12 84 ASP A O 1
ATOM 637 N N . GLY A 1 85 ? -4.524 -18.402 -10.332 1.00 97.31 85 GLY A N 1
ATOM 638 C CA . GLY A 1 85 ? -3.121 -18.659 -10.671 1.00 97.31 85 GLY A CA 1
ATOM 639 C C . GLY A 1 85 ? -2.485 -17.568 -11.537 1.00 97.31 85 GLY A C 1
ATOM 640 O O . GLY A 1 85 ? -1.650 -17.869 -12.390 1.00 97.31 85 GLY A O 1
ATOM 641 N N . VAL A 1 86 ? -2.908 -16.315 -11.361 1.00 97.50 86 VAL A N 1
ATOM 642 C CA . VAL A 1 86 ? -2.470 -15.184 -12.187 1.00 97.50 86 VAL A CA 1
ATOM 643 C C . VAL A 1 86 ? -1.063 -14.734 -11.787 1.00 97.50 86 VAL A C 1
ATOM 645 O O . VAL A 1 86 ? -0.794 -14.462 -10.617 1.00 97.50 86 VAL A O 1
ATOM 648 N N . ASP A 1 87 ? -0.179 -14.607 -12.779 1.00 97.19 87 ASP A N 1
ATOM 649 C CA . ASP A 1 87 ? 1.128 -13.968 -12.617 1.00 97.19 87 ASP A CA 1
ATOM 650 C C . ASP A 1 87 ? 0.976 -12.439 -12.632 1.00 97.19 87 ASP A C 1
ATOM 652 O O . ASP A 1 87 ? 0.403 -11.859 -13.556 1.00 97.19 87 ASP A O 1
ATOM 656 N N . ALA A 1 88 ? 1.471 -11.794 -11.578 1.00 96.88 88 ALA A N 1
ATOM 657 C CA . ALA A 1 88 ? 1.363 -10.358 -11.347 1.00 96.88 88 ALA A CA 1
ATOM 658 C C . ALA A 1 88 ? 2.647 -9.583 -11.696 1.00 96.88 88 ALA A C 1
ATOM 660 O O . ALA A 1 88 ? 2.758 -8.401 -11.355 1.00 96.88 88 ALA A O 1
ATOM 661 N N . ILE A 1 89 ? 3.624 -10.244 -12.323 1.00 97.38 89 ILE A N 1
ATOM 662 C CA . ILE A 1 89 ? 4.842 -9.615 -12.827 1.00 97.38 89 ILE A CA 1
ATOM 663 C C . ILE A 1 89 ? 4.517 -8.738 -14.041 1.00 97.38 89 ILE A C 1
ATOM 665 O O . ILE A 1 89 ? 3.786 -9.128 -14.950 1.00 97.38 89 ILE A O 1
ATOM 669 N N . SER A 1 90 ? 5.075 -7.532 -14.048 1.00 95.56 90 SER A N 1
ATOM 670 C CA . SER A 1 90 ? 4.958 -6.573 -15.142 1.00 95.56 90 SER A CA 1
ATOM 671 C C . SER A 1 90 ? 6.317 -5.990 -15.501 1.00 95.56 90 SER A C 1
ATOM 673 O O . SER A 1 90 ? 7.293 -6.149 -14.765 1.00 95.56 90 SER A O 1
ATOM 675 N N . ASP A 1 91 ? 6.360 -5.244 -16.600 1.00 95.12 91 ASP A N 1
ATOM 676 C CA . ASP A 1 91 ? 7.481 -4.355 -16.895 1.00 95.12 91 ASP A CA 1
ATOM 677 C C . ASP A 1 91 ? 7.607 -3.261 -15.820 1.00 95.12 91 ASP A C 1
ATOM 679 O O . ASP A 1 91 ? 6.698 -3.042 -15.001 1.00 95.12 91 ASP A O 1
ATOM 683 N N . PHE A 1 92 ? 8.754 -2.584 -15.802 1.00 95.06 92 PHE A N 1
ATOM 684 C CA . PHE A 1 92 ? 9.002 -1.488 -14.872 1.00 95.06 92 PHE A CA 1
ATOM 685 C C . PHE A 1 92 ? 8.019 -0.324 -15.080 1.00 95.06 92 PHE A C 1
ATOM 687 O O . PHE A 1 92 ? 7.650 -0.003 -16.209 1.00 95.06 92 PHE A O 1
ATOM 694 N N . PRO A 1 93 ? 7.594 0.340 -13.992 1.00 93.62 93 PRO A N 1
ATOM 695 C CA . PRO A 1 93 ? 6.637 1.431 -14.074 1.00 93.62 93 PRO A CA 1
ATOM 696 C C . PRO A 1 93 ? 7.254 2.686 -14.708 1.00 93.62 93 PRO A C 1
ATOM 698 O O . PRO A 1 93 ? 8.277 3.197 -14.254 1.00 93.62 93 PRO A O 1
ATOM 701 N N . GLU A 1 94 ? 6.565 3.241 -15.704 1.00 92.94 94 GLU A N 1
ATOM 702 C CA . GLU A 1 94 ? 6.964 4.472 -16.407 1.00 92.94 94 GLU A CA 1
ATOM 703 C C . GLU A 1 94 ? 6.714 5.751 -15.578 1.00 92.94 94 GLU A C 1
ATOM 705 O O . GLU A 1 94 ? 7.204 6.831 -15.902 1.00 92.94 94 GLU A O 1
ATOM 710 N N . ASP A 1 95 ? 5.967 5.649 -14.475 1.00 91.19 95 ASP A N 1
ATOM 711 C CA . ASP A 1 95 ? 5.512 6.780 -13.656 1.00 91.19 95 ASP A CA 1
ATOM 712 C C . ASP A 1 95 ? 6.425 7.111 -12.460 1.00 91.19 95 ASP A C 1
ATOM 714 O O . ASP A 1 95 ? 6.057 7.901 -11.588 1.00 91.19 95 ASP A O 1
ATOM 718 N N . ARG A 1 96 ? 7.629 6.522 -12.405 1.00 89.88 96 ARG A N 1
ATOM 719 C CA . ARG A 1 96 ? 8.583 6.687 -11.286 1.00 89.88 96 ARG A CA 1
ATOM 720 C C . ARG A 1 96 ? 9.760 7.608 -11.575 1.00 89.88 96 ARG A C 1
ATOM 722 O O . ARG A 1 96 ? 10.569 7.848 -10.682 1.00 89.88 96 ARG A O 1
ATOM 729 N N . GLY A 1 97 ? 9.842 8.142 -12.794 1.00 90.38 97 GLY A N 1
ATOM 730 C CA . GLY A 1 97 ? 10.944 9.008 -13.220 1.00 90.38 97 GLY A CA 1
ATOM 731 C C . GLY A 1 97 ? 12.273 8.267 -13.386 1.00 90.38 97 GLY A C 1
ATOM 732 O O . GLY A 1 97 ? 13.330 8.881 -13.266 1.00 90.38 97 GLY A O 1
ATOM 733 N N . TRP A 1 98 ? 12.226 6.952 -13.606 1.00 92.31 98 TRP A N 1
ATOM 734 C CA . TRP A 1 98 ? 13.403 6.136 -13.898 1.00 92.31 98 TRP A CA 1
ATOM 735 C C . TRP A 1 98 ? 13.783 6.261 -15.376 1.00 92.31 98 TRP A C 1
ATOM 737 O O . TRP A 1 98 ? 12.907 6.341 -16.235 1.00 92.31 98 TRP A O 1
ATOM 747 N N . ASP A 1 99 ? 15.084 6.250 -15.667 1.00 91.31 99 ASP A N 1
ATOM 748 C CA . ASP A 1 99 ? 15.602 6.161 -17.036 1.00 91.31 99 ASP A CA 1
ATOM 749 C C . ASP A 1 99 ? 15.565 4.701 -17.502 1.00 91.31 99 ASP A C 1
ATOM 751 O O . ASP A 1 99 ? 16.549 3.978 -17.379 1.00 91.31 99 ASP A O 1
ATOM 755 N N . LEU A 1 100 ? 14.398 4.239 -17.958 1.00 90.12 100 LEU A N 1
ATOM 756 C CA . LEU A 1 100 ? 14.194 2.832 -18.321 1.00 90.12 100 LEU A CA 1
ATOM 757 C C . LEU A 1 100 ? 15.060 2.393 -19.511 1.00 90.12 100 LEU A C 1
ATOM 759 O O . LEU A 1 100 ? 15.502 1.246 -19.534 1.00 90.12 100 LEU A O 1
ATOM 763 N N . ASP A 1 101 ? 15.342 3.300 -20.451 1.00 87.38 101 ASP A N 1
ATOM 764 C CA . ASP A 1 101 ? 16.164 3.015 -21.632 1.00 87.38 101 ASP A CA 1
ATOM 765 C C . ASP A 1 101 ? 17.636 2.786 -21.255 1.00 87.38 101 ASP A C 1
ATOM 767 O O . ASP A 1 101 ? 18.295 1.920 -21.828 1.00 87.38 101 ASP A O 1
ATOM 771 N N . GLY A 1 102 ? 18.153 3.543 -20.280 1.00 89.88 102 GLY A N 1
ATOM 772 C CA . GLY A 1 102 ? 19.519 3.396 -19.769 1.00 89.88 102 GLY A CA 1
ATOM 773 C C . GLY A 1 102 ? 19.684 2.350 -18.662 1.00 89.88 102 GLY A C 1
ATOM 774 O O . GLY A 1 102 ? 20.813 2.009 -18.310 1.00 89.88 102 GLY A O 1
ATOM 775 N N . LEU A 1 103 ? 18.585 1.851 -18.087 1.00 92.00 103 LEU A N 1
ATOM 776 C CA . LEU A 1 103 ? 18.622 0.975 -16.914 1.00 92.00 103 LEU A CA 1
ATOM 777 C C . LEU A 1 103 ? 18.863 -0.497 -17.261 1.00 92.00 103 LEU A C 1
ATOM 779 O O . LEU A 1 103 ? 19.280 -1.243 -16.380 1.00 92.00 103 LEU A O 1
ATOM 783 N N . PHE A 1 104 ? 18.607 -0.931 -18.497 1.00 92.62 104 PHE A N 1
ATOM 784 C CA . PHE A 1 104 ? 18.774 -2.331 -18.892 1.00 92.62 104 PHE A CA 1
ATOM 785 C C . PHE A 1 104 ? 20.121 -2.597 -19.575 1.00 92.62 104 PHE A C 1
ATOM 787 O O . PHE A 1 104 ? 20.431 -1.975 -20.590 1.00 92.62 104 PHE A O 1
ATOM 794 N N . ASP A 1 105 ? 20.867 -3.591 -19.088 1.00 92.12 105 ASP A N 1
ATOM 795 C CA . ASP A 1 105 ? 22.028 -4.153 -19.790 1.00 92.12 105 ASP A CA 1
ATOM 796 C C . ASP A 1 105 ? 22.070 -5.681 -19.612 1.00 92.12 105 ASP A C 1
ATOM 798 O O . ASP A 1 105 ? 21.911 -6.169 -18.492 1.00 92.12 105 ASP A O 1
ATOM 802 N N . PRO A 1 106 ? 22.254 -6.469 -20.687 1.00 92.44 106 PRO A N 1
ATOM 803 C CA . PRO A 1 106 ? 22.349 -7.922 -20.578 1.00 92.44 106 PRO A CA 1
ATOM 804 C C . PRO A 1 106 ? 23.598 -8.424 -19.830 1.00 92.44 106 PRO A C 1
ATOM 806 O O . PRO A 1 106 ? 23.607 -9.596 -19.450 1.00 92.44 106 PRO A O 1
ATOM 809 N N . ASP A 1 107 ? 24.640 -7.605 -19.649 1.00 93.69 107 ASP A N 1
ATOM 810 C CA . ASP A 1 107 ? 25.837 -7.920 -18.863 1.00 93.69 107 ASP A CA 1
ATOM 811 C C . ASP A 1 107 ? 25.590 -7.677 -17.359 1.00 93.69 107 ASP A C 1
ATOM 813 O O . ASP A 1 107 ? 25.489 -6.526 -16.925 1.00 93.69 107 ASP A O 1
ATOM 817 N N . PRO A 1 108 ? 25.542 -8.732 -16.520 1.00 91.75 108 PRO A N 1
ATOM 818 C CA . PRO A 1 108 ? 25.329 -8.584 -15.081 1.00 91.75 108 PRO A CA 1
ATOM 819 C C . PRO A 1 108 ? 26.441 -7.810 -14.361 1.00 91.75 108 PRO A C 1
ATOM 821 O O . PRO A 1 108 ? 26.212 -7.323 -13.253 1.00 91.75 108 PRO A O 1
ATOM 824 N N . ASP A 1 109 ? 27.633 -7.712 -14.958 1.00 94.69 109 ASP A N 1
ATOM 825 C CA . ASP A 1 109 ? 28.778 -7.008 -14.381 1.00 94.69 109 ASP A CA 1
ATOM 826 C C . ASP A 1 109 ? 28.793 -5.507 -14.746 1.00 94.69 109 ASP A C 1
ATOM 828 O O . ASP A 1 109 ? 29.613 -4.742 -14.220 1.00 94.69 109 ASP A O 1
ATOM 832 N N . HIS A 1 110 ? 27.869 -5.041 -15.599 1.00 93.56 110 HIS A N 1
ATOM 833 C CA . HIS A 1 110 ? 27.761 -3.630 -15.961 1.00 93.56 110 HIS A CA 1
ATOM 834 C C . HIS A 1 110 ? 27.131 -2.808 -14.823 1.00 93.56 110 HIS A C 1
ATOM 836 O O . HIS A 1 110 ? 25.917 -2.755 -14.617 1.00 93.56 110 HIS A O 1
ATOM 842 N N . ALA A 1 111 ? 27.984 -2.103 -14.079 1.00 93.00 111 ALA A N 1
ATOM 843 C CA . ALA A 1 111 ? 27.575 -1.277 -12.948 1.00 93.00 111 ALA A CA 1
ATOM 844 C C . ALA A 1 111 ? 26.521 -0.211 -13.308 1.00 93.00 111 ALA A C 1
ATOM 846 O O . ALA A 1 111 ? 26.667 0.528 -14.278 1.00 93.00 111 ALA A O 1
ATOM 847 N N . GLY A 1 112 ? 25.505 -0.069 -12.450 1.00 91.50 112 GLY A N 1
ATOM 848 C CA . GLY A 1 112 ? 24.452 0.943 -12.596 1.00 91.50 112 GLY A CA 1
ATOM 849 C C . GLY A 1 112 ? 23.280 0.524 -13.486 1.00 91.50 112 GLY A C 1
ATOM 850 O O . GLY A 1 112 ? 22.349 1.308 -13.643 1.00 91.50 112 GLY A O 1
ATOM 851 N N . THR A 1 113 ? 23.304 -0.701 -14.011 1.00 94.75 113 THR A N 1
ATOM 852 C CA . THR A 1 113 ? 22.245 -1.273 -14.848 1.00 94.75 113 THR A CA 1
ATOM 853 C C . THR A 1 113 ? 21.637 -2.520 -14.196 1.00 94.75 113 THR A C 1
ATOM 855 O O . THR A 1 113 ? 22.073 -2.975 -13.135 1.00 94.75 113 THR A O 1
ATOM 858 N N . SER A 1 114 ? 20.589 -3.052 -14.813 1.00 93.19 114 SER A N 1
ATOM 859 C CA . SER A 1 114 ? 19.888 -4.269 -14.435 1.00 93.19 114 SER A CA 1
ATOM 860 C C . SER A 1 114 ? 19.762 -5.180 -15.652 1.00 93.19 114 SER A C 1
ATOM 862 O O . SER A 1 114 ? 19.294 -4.753 -16.703 1.00 93.19 114 SER A O 1
ATOM 864 N N . TYR A 1 115 ? 20.082 -6.463 -15.494 1.00 92.06 115 TYR A N 1
ATOM 865 C CA . TYR A 1 115 ? 19.847 -7.481 -16.527 1.00 92.06 115 TYR A CA 1
ATOM 866 C C . TYR A 1 115 ? 18.408 -8.026 -16.526 1.00 92.06 115 TYR A C 1
ATOM 868 O O . TYR A 1 115 ? 18.060 -8.877 -17.345 1.00 92.06 115 TYR A O 1
ATOM 876 N N . VAL A 1 116 ? 17.559 -7.552 -15.605 1.00 93.19 116 VAL A N 1
ATOM 877 C CA . VAL A 1 116 ? 16.114 -7.825 -15.568 1.00 93.19 116 VAL A CA 1
ATOM 878 C C . VAL A 1 116 ? 15.319 -6.537 -15.767 1.00 93.19 116 VAL A C 1
ATOM 880 O O . VAL A 1 116 ? 15.667 -5.495 -15.213 1.00 93.19 116 VAL A O 1
ATOM 883 N N . SER A 1 117 ? 14.228 -6.621 -16.526 1.00 91.31 117 SER A N 1
ATOM 884 C CA . SER A 1 117 ? 13.332 -5.494 -16.838 1.00 91.31 117 SER A CA 1
ATOM 885 C C . SER A 1 117 ? 11.907 -5.667 -16.296 1.00 91.31 117 SER A C 1
ATOM 887 O O . SER A 1 117 ? 11.029 -4.857 -16.592 1.00 91.31 117 SER A O 1
ATOM 889 N N . GLN A 1 118 ? 11.663 -6.718 -15.506 1.00 94.56 118 GLN A N 1
ATOM 890 C CA . GLN A 1 118 ? 10.338 -7.071 -14.997 1.00 94.56 118 GLN A CA 1
ATOM 891 C C . GLN A 1 118 ? 10.345 -7.312 -13.485 1.00 94.56 118 GLN A C 1
ATOM 893 O O . GLN A 1 118 ? 11.348 -7.734 -12.908 1.00 94.56 118 GLN A O 1
ATOM 898 N N . GLY A 1 119 ? 9.212 -7.044 -12.838 1.00 95.75 119 GLY A N 1
ATOM 899 C CA . GLY A 1 119 ? 9.022 -7.204 -11.401 1.00 95.75 119 GLY A CA 1
ATOM 900 C C . GLY A 1 119 ? 7.568 -7.012 -10.971 1.00 95.75 119 GLY A C 1
ATOM 901 O O . GLY A 1 119 ? 6.698 -6.678 -11.771 1.00 95.75 119 GLY A O 1
ATOM 902 N N . GLY A 1 120 ? 7.288 -7.233 -9.687 1.00 96.94 120 GLY A N 1
ATOM 903 C CA . GLY A 1 120 ? 5.972 -6.969 -9.106 1.00 96.94 120 GLY A CA 1
ATOM 904 C C . GLY A 1 120 ? 5.886 -5.538 -8.579 1.00 96.94 120 GLY A C 1
ATOM 905 O O . GLY A 1 120 ? 6.533 -5.215 -7.584 1.00 96.94 120 GLY A O 1
ATOM 906 N N . PHE A 1 121 ? 5.059 -4.696 -9.201 1.00 96.56 121 PHE A N 1
ATOM 907 C CA . PHE A 1 121 ? 4.912 -3.289 -8.814 1.00 96.56 121 PHE A CA 1
ATOM 908 C C . PHE A 1 121 ? 3.491 -2.944 -8.375 1.00 96.56 121 PHE A C 1
ATOM 910 O O . PHE A 1 121 ? 2.503 -3.396 -8.953 1.00 96.56 121 PHE A O 1
ATOM 917 N N . LEU A 1 122 ? 3.388 -2.081 -7.362 1.00 95.69 122 LEU A N 1
ATOM 918 C CA . LEU A 1 122 ? 2.113 -1.491 -6.966 1.00 95.69 122 LEU A CA 1
ATOM 919 C C . LEU A 1 122 ? 1.667 -0.460 -8.001 1.00 95.69 122 LEU A C 1
ATOM 921 O O . LEU A 1 122 ? 2.373 0.520 -8.273 1.00 95.69 122 LEU A O 1
ATOM 925 N N . ARG A 1 123 ? 0.458 -0.654 -8.528 1.00 91.44 123 ARG A N 1
ATOM 926 C CA . ARG A 1 123 ? -0.177 0.311 -9.423 1.00 91.44 123 ARG A CA 1
ATOM 927 C C . ARG A 1 123 ? -0.564 1.562 -8.641 1.00 91.44 123 ARG A C 1
ATOM 929 O O . ARG A 1 123 ? -1.178 1.460 -7.585 1.00 91.44 123 ARG A O 1
ATOM 936 N N . GLY A 1 124 ? -0.221 2.734 -9.172 1.00 89.12 124 GLY A N 1
ATOM 937 C CA . GLY A 1 124 ? -0.621 4.006 -8.574 1.00 89.12 124 GLY A CA 1
ATOM 938 C C . GLY A 1 124 ? -0.026 4.262 -7.189 1.00 89.12 124 GLY A C 1
ATOM 939 O O . GLY A 1 124 ? -0.624 5.000 -6.422 1.00 89.12 124 GLY A O 1
ATOM 940 N N . ALA A 1 125 ? 1.143 3.707 -6.847 1.00 91.44 125 ALA A N 1
ATOM 941 C CA . ALA A 1 125 ? 1.714 3.903 -5.504 1.00 91.44 125 ALA A CA 1
ATOM 942 C C . ALA A 1 125 ? 2.111 5.361 -5.193 1.00 91.44 125 ALA A C 1
ATOM 944 O O . ALA A 1 125 ? 2.460 5.677 -4.062 1.00 91.44 125 ALA A O 1
ATOM 945 N N . GLY A 1 126 ? 2.114 6.244 -6.196 1.00 89.75 126 GLY A N 1
ATOM 946 C CA . GLY A 1 126 ? 2.262 7.685 -5.997 1.00 89.75 126 GLY A CA 1
ATOM 947 C C . GLY A 1 126 ? 0.960 8.403 -5.623 1.00 89.75 126 GLY A C 1
ATOM 948 O O . GLY A 1 126 ? 1.031 9.558 -5.202 1.00 89.75 126 GLY A O 1
ATOM 949 N N . LEU A 1 127 ? -0.199 7.753 -5.780 1.00 91.56 127 LEU A N 1
ATOM 950 C CA . LEU A 1 127 ? -1.514 8.306 -5.459 1.00 91.56 127 LEU A CA 1
ATOM 951 C C . LEU A 1 127 ? -1.739 8.291 -3.946 1.00 91.56 127 LEU A C 1
ATOM 953 O O . LEU A 1 127 ? -1.261 7.399 -3.254 1.00 91.56 127 LEU A O 1
ATOM 957 N N . PHE A 1 128 ? -2.425 9.317 -3.453 1.00 95.50 128 PHE A N 1
ATOM 958 C CA . PHE A 1 128 ? -2.784 9.478 -2.048 1.00 95.50 128 PHE A CA 1
ATOM 959 C C . PHE A 1 128 ? -3.859 10.564 -1.935 1.00 95.50 128 PHE A C 1
ATOM 961 O O . PHE A 1 128 ? -3.780 11.557 -2.665 1.00 95.50 128 PHE A O 1
ATOM 968 N N . ASP A 1 129 ? -4.831 10.407 -1.033 1.00 95.56 129 ASP A N 1
ATOM 969 C CA . ASP A 1 129 ? -5.798 11.461 -0.683 1.00 95.56 129 ASP A CA 1
ATOM 970 C C . ASP A 1 129 ? -5.347 12.206 0.587 1.00 95.56 129 ASP A C 1
ATOM 972 O O . ASP A 1 129 ? -5.738 11.847 1.699 1.00 95.56 129 ASP A O 1
ATOM 976 N N . PRO A 1 130 ? -4.530 13.270 0.469 1.00 95.19 130 PRO A N 1
ATOM 977 C CA . PRO A 1 130 ? -4.046 13.984 1.642 1.00 95.19 130 PRO A CA 1
ATOM 978 C C . PRO A 1 130 ? -5.157 14.751 2.369 1.00 95.19 130 PRO A C 1
ATOM 980 O O . PRO A 1 130 ? -5.049 14.979 3.572 1.00 95.19 130 PRO A O 1
ATOM 983 N N . GLY A 1 131 ? -6.233 15.129 1.667 1.00 95.69 131 GLY A N 1
ATOM 984 C CA . GLY A 1 131 ? -7.341 15.885 2.246 1.00 95.69 131 GLY A CA 1
ATOM 985 C C . GLY A 1 131 ? -8.106 15.069 3.283 1.00 95.69 131 GLY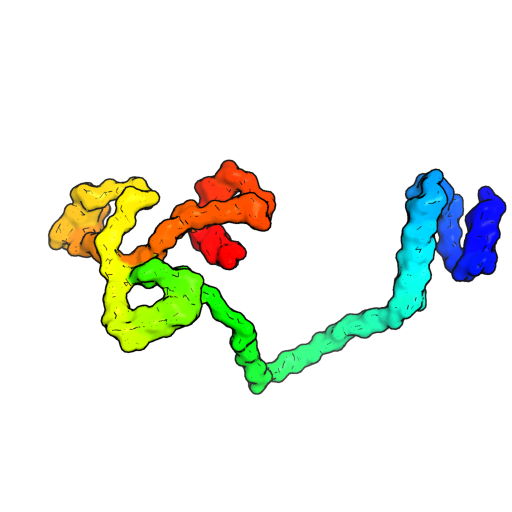 A C 1
ATOM 986 O O . GLY A 1 131 ? -8.436 15.598 4.345 1.00 95.69 131 GLY A O 1
ATOM 987 N N . PHE A 1 132 ? -8.312 13.778 3.012 1.00 96.88 132 PHE A N 1
ATOM 988 C CA . PHE A 1 132 ? -8.939 12.845 3.950 1.00 96.88 132 PHE A CA 1
ATOM 989 C C . PHE A 1 132 ? -8.174 12.741 5.280 1.00 96.88 132 PHE A C 1
ATOM 991 O O . PHE A 1 132 ? -8.786 12.743 6.347 1.00 96.88 132 PHE A O 1
ATOM 998 N N . PHE A 1 133 ? -6.838 12.738 5.228 1.00 95.94 133 PHE A N 1
ATOM 999 C CA . PHE A 1 133 ? -5.972 12.650 6.412 1.00 95.94 133 PHE A CA 1
ATOM 1000 C C . PHE A 1 133 ? -5.615 14.008 7.039 1.00 95.94 133 PHE A C 1
ATOM 1002 O O . PHE A 1 133 ? -4.851 14.057 8.000 1.00 95.94 133 PHE A O 1
ATOM 1009 N N . GLY A 1 134 ? -6.141 15.122 6.515 1.00 95.25 134 GLY A N 1
ATOM 1010 C CA . GLY A 1 134 ? -5.812 16.467 7.002 1.00 95.25 134 GLY A CA 1
ATOM 1011 C C . GLY A 1 134 ? -4.365 16.897 6.726 1.00 95.25 134 GLY A C 1
ATOM 1012 O O . GLY A 1 134 ? -3.845 17.779 7.409 1.00 95.25 134 GLY A O 1
ATOM 1013 N N . ILE A 1 135 ? -3.718 16.287 5.733 1.00 95.94 135 ILE A N 1
ATOM 1014 C CA . ILE A 1 135 ? -2.330 16.537 5.335 1.00 95.94 135 ILE A CA 1
ATOM 1015 C C . ILE A 1 135 ? -2.308 17.584 4.217 1.00 95.94 135 ILE A C 1
ATOM 1017 O O . ILE A 1 135 ? -3.137 17.582 3.304 1.00 95.94 135 ILE A O 1
ATOM 1021 N N . SER A 1 136 ? -1.350 18.512 4.259 1.00 96.31 136 SER A N 1
ATOM 1022 C CA . SER A 1 136 ? -1.232 19.516 3.194 1.00 96.31 136 SER A CA 1
ATOM 1023 C C . SER A 1 136 ? -0.674 18.902 1.896 1.00 96.31 136 SER A C 1
ATOM 1025 O O . SER A 1 136 ? 0.194 18.030 1.960 1.00 96.31 136 SER A O 1
ATOM 1027 N N . PRO A 1 137 ? -1.051 19.388 0.695 1.00 94.00 137 PRO A N 1
ATOM 1028 C CA . PRO A 1 137 ? -0.506 18.855 -0.561 1.00 94.00 137 PRO A CA 1
ATOM 1029 C C . PRO A 1 137 ? 1.027 18.917 -0.647 1.00 94.00 137 PRO A C 1
ATOM 1031 O O . PRO A 1 137 ? 1.664 18.030 -1.207 1.00 94.00 137 PRO A O 1
ATOM 1034 N N . ARG A 1 138 ? 1.637 19.958 -0.062 1.00 94.94 138 ARG A N 1
ATOM 1035 C CA . ARG A 1 138 ? 3.097 20.121 -0.025 1.00 94.94 138 ARG A CA 1
ATOM 1036 C C . ARG A 1 138 ? 3.771 19.071 0.858 1.00 94.94 138 ARG A C 1
ATOM 1038 O O . ARG A 1 138 ? 4.855 18.611 0.524 1.00 94.94 138 ARG A O 1
ATOM 1045 N N . GLU A 1 139 ? 3.149 18.729 1.979 1.00 94.88 139 GLU A N 1
ATOM 1046 C CA . GLU A 1 139 ? 3.636 17.690 2.884 1.00 94.88 139 GLU A CA 1
ATOM 1047 C C . GLU A 1 139 ? 3.497 16.305 2.252 1.00 94.88 139 GLU A C 1
ATOM 1049 O O . GLU A 1 139 ? 4.474 15.565 2.205 1.00 94.88 139 GLU A O 1
ATOM 1054 N N . ALA A 1 140 ? 2.345 16.008 1.648 1.00 94.50 140 ALA A N 1
ATOM 1055 C CA . ALA A 1 140 ? 2.092 14.742 0.965 1.00 94.50 140 ALA A CA 1
ATOM 1056 C C . ALA A 1 140 ? 3.126 14.415 -0.128 1.00 94.50 140 ALA A C 1
ATOM 1058 O O . ALA A 1 140 ? 3.520 13.260 -0.277 1.00 94.50 140 ALA A O 1
ATOM 1059 N N . LEU A 1 141 ? 3.608 15.426 -0.864 1.00 91.94 141 LEU A N 1
ATOM 1060 C CA . LEU A 1 141 ? 4.660 15.261 -1.879 1.00 91.94 141 LEU A CA 1
ATOM 1061 C C . LEU A 1 141 ? 6.023 14.865 -1.294 1.00 91.94 141 LEU A C 1
ATOM 1063 O O . LEU A 1 141 ? 6.815 14.232 -1.985 1.00 91.94 141 LEU A O 1
ATOM 1067 N N . ALA A 1 142 ? 6.306 15.248 -0.048 1.00 93.88 142 ALA A N 1
ATOM 1068 C CA . ALA A 1 142 ? 7.551 14.911 0.639 1.00 93.88 142 ALA A CA 1
ATOM 1069 C C . ALA A 1 142 ? 7.465 13.585 1.415 1.00 93.88 142 ALA A C 1
ATOM 1071 O O . ALA A 1 142 ? 8.490 13.086 1.876 1.00 93.88 142 ALA A O 1
ATOM 1072 N N . MET A 1 143 ? 6.264 13.018 1.574 1.00 95.44 143 MET A N 1
ATOM 1073 C CA . MET A 1 143 ? 6.058 11.761 2.289 1.00 95.44 143 MET A CA 1
ATOM 1074 C C . MET A 1 143 ? 6.493 10.553 1.460 1.00 95.44 143 MET A C 1
ATOM 1076 O O . MET A 1 143 ? 6.164 10.428 0.271 1.00 95.44 143 MET A O 1
ATOM 1080 N N . ASP A 1 144 ? 7.143 9.603 2.132 1.00 94.31 144 ASP A N 1
ATOM 1081 C CA . ASP A 1 144 ? 7.434 8.288 1.564 1.00 94.31 144 ASP A CA 1
ATOM 1082 C C . ASP A 1 144 ? 6.110 7.609 1.140 1.00 94.31 144 ASP A C 1
ATOM 1084 O O . ASP A 1 144 ? 5.156 7.586 1.928 1.00 94.31 144 ASP A O 1
ATOM 1088 N N . PRO A 1 145 ? 6.005 7.070 -0.091 1.00 92.38 145 PRO A N 1
ATOM 1089 C CA . PRO A 1 145 ? 4.853 6.282 -0.527 1.00 92.38 145 PRO A CA 1
ATOM 1090 C C . PRO A 1 145 ? 4.419 5.192 0.461 1.00 92.38 145 PRO A C 1
ATOM 1092 O O . PRO A 1 145 ? 3.227 4.951 0.604 1.00 92.38 145 PRO A O 1
ATOM 1095 N N . GLN A 1 146 ? 5.347 4.561 1.184 1.00 93.75 146 GLN A N 1
ATOM 1096 C CA . GLN A 1 146 ? 5.031 3.532 2.180 1.00 93.75 146 GLN A CA 1
ATOM 1097 C C . GLN A 1 146 ? 4.239 4.093 3.363 1.00 93.75 146 GLN A C 1
ATOM 1099 O O . GLN A 1 146 ? 3.319 3.446 3.850 1.00 93.75 146 GLN A O 1
ATOM 1104 N N . GLN A 1 147 ? 4.561 5.313 3.804 1.00 95.06 147 GLN A N 1
ATOM 1105 C CA . GLN A 1 147 ? 3.809 5.986 4.866 1.00 95.06 147 GLN A CA 1
ATOM 1106 C C . GLN A 1 147 ? 2.401 6.338 4.393 1.00 95.06 147 GLN A C 1
ATOM 1108 O O . GLN A 1 147 ? 1.444 6.166 5.137 1.00 95.06 147 GLN A O 1
ATOM 1113 N N . ARG A 1 148 ? 2.275 6.798 3.145 1.00 95.38 148 ARG A N 1
ATOM 1114 C CA . ARG A 1 148 ? 0.983 7.121 2.529 1.00 95.38 148 ARG A CA 1
ATOM 1115 C C . ARG A 1 148 ? 0.103 5.880 2.377 1.00 95.38 148 ARG A C 1
ATOM 1117 O O . ARG A 1 148 ? -1.045 5.911 2.792 1.00 95.38 148 ARG A O 1
ATOM 1124 N N . LEU A 1 149 ? 0.667 4.777 1.884 1.00 93.62 149 LEU A N 1
ATOM 1125 C CA . LEU A 1 149 ? -0.035 3.498 1.743 1.00 93.62 149 LEU A CA 1
ATOM 1126 C C . LEU A 1 149 ? -0.462 2.886 3.081 1.00 93.62 149 LEU A C 1
ATOM 1128 O O . LEU A 1 149 ? -1.443 2.160 3.109 1.00 93.62 149 LEU A O 1
ATOM 1132 N N . LEU A 1 150 ? 0.274 3.139 4.167 1.00 94.06 150 LEU A N 1
ATOM 1133 C CA . LEU A 1 150 ? -0.088 2.648 5.500 1.00 94.06 150 LEU A CA 1
ATOM 1134 C C . LEU A 1 150 ? -1.264 3.421 6.117 1.00 94.06 150 LEU A C 1
ATOM 1136 O O . LEU A 1 150 ? -1.937 2.901 7.003 1.00 94.06 150 LEU A O 1
ATOM 1140 N N . LEU A 1 151 ? -1.464 4.674 5.702 1.00 94.25 151 LEU A N 1
ATOM 1141 C CA . LEU A 1 151 ? -2.572 5.497 6.180 1.00 94.25 151 LEU A CA 1
ATOM 1142 C C . LEU A 1 151 ? -3.901 5.115 5.515 1.00 94.25 151 LEU A C 1
ATOM 1144 O O . LEU A 1 151 ? -4.939 5.253 6.158 1.00 94.25 151 LEU A O 1
ATOM 1148 N N . GLU A 1 152 ? -3.862 4.655 4.260 1.00 89.50 152 GLU A N 1
ATOM 1149 C CA . GLU A 1 152 ? -5.029 4.181 3.493 1.00 89.50 152 GLU A CA 1
ATOM 1150 C C . GLU A 1 152 ? -5.590 2.838 3.979 1.00 89.50 152 GLU A C 1
ATOM 1152 O O . GLU A 1 152 ? -6.838 2.726 4.007 1.00 89.50 152 GLU A O 1
#

Radius of gyration: 30.51 Å; chains: 1; bounding box: 56×56×70 Å

Foldseek 3Di:
DVVQVVCCVVLVDPDDPCLCVVQVDPVSSVVVSVVVVVVVVDDPPPPPPPDDDDPPDDDDDPDDFDFWAPQDTGPVSVVVCVVVVPDRKDFDDPPPPDPLVVADDCDPPPPNHDVDGIDGDGPPLLDADCVVVVHDPVRSNVDDSVVRVVVD

Sequence (152 aa):
VELRNRLREATGLKLPPTLVFDYPSPLVLARYLRGEFDEVAAPEAETPAAVAADTDEPLAIVGMACRLPGGVTSPDELWKLVADGVDAISDFPEDRGWDLDGLFDPDPDHAGTSYVSQGGFLRGAGLFDPGFFGISPREALAMDPQQRLLLE

Secondary structure (DSSP, 8-state):
-HHHHHHHHHH-----TTHHHHS-SHHHHHHHHHHHHHHHHS-----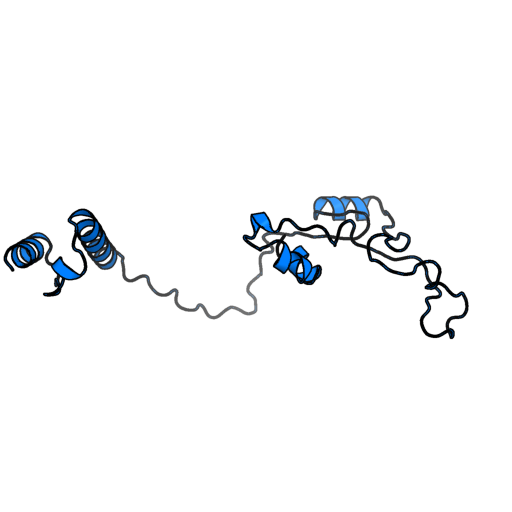---PPPPTTPPPP-------BGGGB-SHHHHHHHHHTT----EEPPGGG---HHHHB-S-TTSTT-BS--EE---TTTT---TTTTT--HHHHHHS-HHHHHHH-